Protein AF-0000000080298951 (afdb_homodimer)

Solvent-accessible surface area (backbone atoms only — not comparable to full-atom values): 9822 Å² total; per-residue (Å²): 81,78,48,77,41,80,39,47,49,59,38,28,48,68,26,46,74,45,78,42,83,46,84,91,43,77,42,81,39,77,38,54,55,48,47,46,62,62,42,71,44,78,38,79,54,46,24,54,74,40,85,94,36,89,91,40,32,35,41,20,37,37,28,35,39,51,42,63,74,66,89,71,48,73,69,53,49,50,51,51,51,52,52,57,69,73,102,82,76,48,79,43,80,37,47,49,59,38,27,50,68,27,45,74,46,80,41,83,43,85,88,44,77,42,81,40,78,38,55,55,46,46,46,63,60,43,71,46,77,39,79,53,46,24,53,72,41,84,95,38,90,92,40,32,36,41,21,38,38,29,35,40,52,42,61,74,66,90,70,49,72,68,51,51,50,51,51,50,52,53,56,70,71,104

Nearest PDB structures (foldseek):
  6jzb-assembly1_A  TM=9.038E-01  e=5.923E-08  Streptococcus pneumoniae
  7jtk-assembly1_Z  TM=7.794E-01  e=1.375E-07  Chlamydomonas reinhardtii
  7ndx-assembly1_A-2  TM=8.201E-01  e=1.961E-06  Homo sapiens
  2qld-assembly1_A-2  TM=8.269E-01  e=7.167E-06  Homo sapiens
  3agy-assembly1_A  TM=8.271E-01  e=1.284E-05  Homo sapiens

pLDDT: mean 95.23, std 5.05, range [76.44, 98.81]

InterPro domains:
  IPR002939 Chaperone DnaJ, C-terminal [PF01556] (2-69)
  IPR008971 HSP40/DnaJ peptide-binding [SSF49493] (2-80)
  IPR051339 DnaJ homolog subfamily B [PTHR24078] (3-83)

Structure (mmCIF, N/CA/C/O backbone):
data_AF-0000000080298951-model_v1
#
loop_
_entity.id
_entity.type
_entity.pdbx_description
1 polymer 'Putative chaperone protein, DnaJ-like'
#
loop_
_atom_site.group_PDB
_atom_site.id
_atom_site.type_symbol
_atom_site.label_atom_id
_atom_site.label_alt_id
_atom_site.label_comp_id
_atom_site.label_asym_id
_atom_site.label_entity_id
_atom_site.label_seq_id
_atom_site.pdbx_PDB_ins_code
_atom_site.Cartn_x
_atom_site.Cartn_y
_atom_site.Cartn_z
_atom_site.occupancy
_atom_site.B_iso_or_equiv
_atom_site.auth_seq_id
_atom_site.auth_comp_id
_atom_site.auth_asym_id
_atom_site.auth_atom_id
_atom_site.pdbx_PDB_model_num
ATOM 1 N N . MET A 1 1 ? -20.812 5.5 5.344 1 93.5 1 MET A N 1
ATOM 2 C CA . MET A 1 1 ? -19.938 4.781 6.258 1 93.5 1 MET A CA 1
ATOM 3 C C . MET A 1 1 ? -18.656 4.355 5.555 1 93.5 1 MET A C 1
ATOM 5 O O . MET A 1 1 ? -18.688 3.971 4.383 1 93.5 1 MET A O 1
ATOM 9 N N . TYR A 1 2 ? -17.531 4.395 6.32 1 96.69 2 TYR A N 1
ATOM 10 C CA . TYR A 1 2 ? -16.234 4.051 5.754 1 96.69 2 TYR A CA 1
ATOM 11 C C . TYR A 1 2 ? -15.578 2.912 6.531 1 96.69 2 TYR A C 1
ATOM 13 O O . TYR A 1 2 ? -15.664 2.859 7.762 1 96.69 2 TYR A O 1
ATOM 21 N N . VAL A 1 3 ? -14.992 2.014 5.82 1 95.81 3 VAL A N 1
ATOM 22 C CA . VAL A 1 3 ? -14.227 0.942 6.445 1 95.81 3 VAL A CA 1
ATOM 23 C C . VAL A 1 3 ? -12.969 0.655 5.621 1 95.81 3 VAL A C 1
ATOM 25 O O . VAL A 1 3 ? -13 0.706 4.391 1 95.81 3 VAL A O 1
ATOM 28 N N . ASP A 1 4 ? -11.898 0.315 6.348 1 96.94 4 ASP A N 1
ATOM 29 C CA . ASP A 1 4 ? -10.68 -0.158 5.695 1 96.94 4 ASP A CA 1
ATOM 30 C C . ASP A 1 4 ? -10.602 -1.683 5.723 1 96.94 4 ASP A C 1
ATOM 32 O O . ASP A 1 4 ? -10.781 -2.301 6.773 1 96.94 4 ASP A O 1
ATOM 36 N N . VAL A 1 5 ? -10.336 -2.215 4.613 1 97.31 5 VAL A N 1
ATOM 37 C CA . VAL A 1 5 ? -10.234 -3.666 4.504 1 97.31 5 VAL A CA 1
ATOM 38 C C . VAL A 1 5 ? -8.844 -4.047 4.004 1 97.31 5 VAL A C 1
ATOM 40 O O . VAL A 1 5 ? -8.391 -3.559 2.963 1 97.31 5 VAL A O 1
ATOM 43 N N . ASP A 1 6 ? -8.188 -4.973 4.73 1 97.81 6 ASP A N 1
ATOM 44 C CA . ASP A 1 6 ? -6.871 -5.465 4.336 1 97.81 6 ASP A CA 1
ATOM 45 C C . ASP A 1 6 ? -6.984 -6.508 3.227 1 97.81 6 ASP A C 1
ATOM 47 O O . ASP A 1 6 ? -7.789 -7.438 3.32 1 97.81 6 ASP A O 1
ATOM 51 N N . ILE A 1 7 ? -6.188 -6.281 2.242 1 98.19 7 ILE A N 1
ATOM 52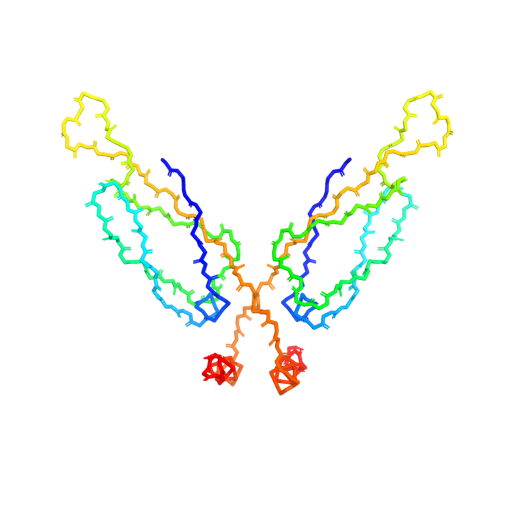 C CA . ILE A 1 7 ? -6.016 -7.332 1.249 1 98.19 7 ILE A CA 1
ATOM 53 C C . ILE A 1 7 ? -4.531 -7.637 1.073 1 98.19 7 ILE A C 1
ATOM 55 O O . ILE A 1 7 ? -3.682 -6.773 1.307 1 98.19 7 ILE A O 1
ATOM 59 N N . ASP A 1 8 ? -4.301 -8.867 0.699 1 98.12 8 ASP A N 1
ATOM 60 C CA . ASP A 1 8 ? -2.896 -9.227 0.52 1 98.12 8 ASP A CA 1
ATOM 61 C C . ASP A 1 8 ? -2.391 -8.797 -0.854 1 98.12 8 ASP A C 1
ATOM 63 O O . ASP A 1 8 ? -3.186 -8.492 -1.746 1 98.12 8 ASP A O 1
ATOM 67 N N . LEU A 1 9 ? -1.105 -8.805 -1.001 1 98.62 9 LEU A N 1
ATOM 68 C CA . LEU A 1 9 ? -0.434 -8.344 -2.211 1 98.62 9 LEU A CA 1
ATOM 69 C C . LEU A 1 9 ? -0.948 -9.094 -3.436 1 98.62 9 LEU A C 1
ATOM 71 O O . LEU A 1 9 ? -1.226 -8.484 -4.473 1 98.62 9 LEU A O 1
ATOM 75 N N . TYR A 1 10 ? -1.026 -10.359 -3.332 1 98.62 10 TYR A N 1
ATOM 76 C CA . TYR A 1 10 ? -1.308 -11.203 -4.492 1 98.62 10 TYR A CA 1
ATOM 77 C C . TYR A 1 10 ? -2.742 -11.008 -4.969 1 98.62 10 TYR A C 1
ATOM 79 O O . TYR A 1 10 ? -3.002 -10.961 -6.176 1 98.62 10 TYR A O 1
ATOM 87 N N . THR A 1 11 ? -3.629 -10.93 -3.977 1 98.5 11 THR A N 1
ATOM 88 C CA . THR A 1 11 ? -5.004 -10.602 -4.328 1 98.5 11 THR A CA 1
ATOM 89 C C . THR A 1 11 ? -5.074 -9.25 -5.039 1 98.5 11 THR A C 1
ATOM 91 O O . THR A 1 11 ? -5.781 -9.109 -6.039 1 98.5 11 THR A O 1
ATOM 94 N N . ALA A 1 12 ? -4.324 -8.266 -4.629 1 98.81 12 ALA A N 1
ATOM 95 C CA . ALA A 1 12 ? -4.312 -6.93 -5.227 1 98.81 12 ALA A CA 1
ATOM 96 C C . ALA A 1 12 ? -3.775 -6.973 -6.652 1 98.81 12 ALA A C 1
ATOM 98 O O . ALA A 1 12 ? -4.293 -6.285 -7.539 1 98.81 12 ALA A O 1
ATOM 99 N N . LEU A 1 13 ? -2.785 -7.832 -6.848 1 98.75 13 LEU A N 1
ATOM 100 C CA . LEU A 1 13 ? -2.104 -7.828 -8.141 1 98.75 13 LEU A CA 1
ATOM 101 C C . LEU A 1 13 ? -2.834 -8.719 -9.141 1 98.75 13 LEU A C 1
ATOM 103 O O . LEU A 1 13 ? -2.932 -8.375 -10.32 1 98.75 13 LEU A O 1
ATOM 107 N N . LEU A 1 14 ? -3.307 -9.844 -8.609 1 98.69 14 LEU A N 1
ATOM 108 C CA . LEU A 1 14 ? -3.77 -10.891 -9.516 1 98.69 14 LEU A CA 1
ATOM 109 C C . LEU A 1 14 ? -5.293 -10.953 -9.539 1 98.69 14 LEU A C 1
ATOM 111 O O . LEU A 1 14 ? -5.875 -11.578 -10.43 1 98.69 14 LEU A O 1
ATOM 115 N N . GLY A 1 15 ? -5.914 -10.305 -8.625 1 98.56 15 GLY A N 1
ATOM 116 C CA . GLY A 1 15 ? -7.355 -10.414 -8.484 1 98.56 15 GLY A CA 1
ATOM 117 C C . GLY A 1 15 ? -7.777 -11.469 -7.477 1 98.56 15 GLY A C 1
ATOM 118 O O . GLY A 1 15 ? -6.969 -12.312 -7.074 1 98.56 15 GLY A O 1
ATOM 119 N N . GLY A 1 16 ? -8.977 -11.312 -7.074 1 98 16 GLY A N 1
ATOM 120 C CA . GLY A 1 16 ? -9.531 -12.25 -6.105 1 98 16 GLY A CA 1
ATOM 121 C C . GLY A 1 16 ? -10.82 -11.758 -5.473 1 98 16 GLY A C 1
ATOM 122 O O . GLY A 1 16 ? -11.609 -11.055 -6.113 1 98 16 GLY A O 1
ATOM 123 N N . GLU A 1 17 ? -11.008 -12.305 -4.297 1 97.75 17 GLU A N 1
ATOM 124 C CA . GLU A 1 17 ? -12.211 -11.93 -3.559 1 97.75 17 GLU A CA 1
ATOM 125 C C . GLU A 1 17 ? -11.891 -11.609 -2.102 1 97.75 17 GLU A C 1
ATOM 127 O O . GLU A 1 17 ? -10.906 -12.109 -1.556 1 97.75 17 GLU A O 1
ATOM 132 N N . LYS A 1 18 ? -12.695 -10.734 -1.582 1 97.44 18 LYS A N 1
ATOM 133 C CA . LYS A 1 18 ? -12.57 -10.367 -0.177 1 97.44 18 LYS A CA 1
ATOM 134 C C . LYS A 1 18 ? -13.938 -10.297 0.498 1 97.44 18 LYS A C 1
ATOM 136 O O . LYS A 1 18 ? -14.867 -9.68 -0.027 1 97.44 18 LYS A O 1
ATOM 141 N N . LEU A 1 19 ? -14.031 -10.992 1.613 1 96.12 19 LEU A N 1
ATOM 142 C CA . LEU A 1 19 ? -15.25 -10.914 2.406 1 96.12 19 LEU A CA 1
ATOM 143 C C . LEU A 1 19 ? -15.234 -9.695 3.324 1 96.12 19 LEU A C 1
ATOM 145 O O . LEU A 1 19 ? -14.25 -9.477 4.043 1 96.12 19 LEU A O 1
ATOM 149 N N . VAL A 1 20 ? -16.25 -8.977 3.266 1 96.38 20 VAL A N 1
ATOM 150 C CA . VAL A 1 20 ? -16.344 -7.766 4.078 1 96.38 20 VAL A CA 1
ATOM 151 C C . VAL A 1 20 ? -17.578 -7.84 4.973 1 96.38 20 VAL A C 1
ATOM 153 O O . VAL A 1 20 ? -18.688 -8.094 4.492 1 96.38 20 VAL A O 1
ATOM 156 N N . ASP A 1 21 ? -17.375 -7.617 6.219 1 94.38 21 ASP A N 1
ATOM 157 C CA . ASP A 1 21 ? -18.5 -7.59 7.16 1 94.38 21 ASP A CA 1
ATOM 158 C C . ASP A 1 21 ? -19.219 -6.246 7.109 1 94.38 21 ASP A C 1
ATOM 160 O O . ASP A 1 21 ? -18.594 -5.191 7.227 1 94.38 21 ASP A O 1
ATOM 164 N N . THR A 1 22 ? -20.469 -6.371 6.918 1 93.25 22 THR A N 1
ATOM 165 C CA . THR A 1 22 ? -21.312 -5.18 6.988 1 93.25 22 THR A CA 1
ATOM 166 C C . THR A 1 22 ? -22.359 -5.328 8.078 1 93.25 22 THR A C 1
ATOM 168 O O . THR A 1 22 ? -22.422 -6.352 8.766 1 93.25 22 THR A O 1
ATOM 171 N N . LEU A 1 23 ? -23.156 -4.32 8.195 1 88.81 23 LEU A N 1
ATOM 172 C CA . LEU A 1 23 ? -24.219 -4.359 9.195 1 88.81 23 LEU A CA 1
ATOM 173 C C . LEU A 1 23 ? -25.281 -5.371 8.805 1 88.81 23 LEU A C 1
ATOM 175 O O . LEU A 1 23 ? -25.984 -5.898 9.664 1 88.81 23 LEU A O 1
ATOM 179 N N . GLU A 1 24 ? -25.484 -5.641 7.531 1 85.44 24 GLU A N 1
ATOM 180 C CA . GLU A 1 24 ? -26.531 -6.52 7.027 1 85.44 24 GLU A CA 1
ATOM 181 C C . GLU A 1 24 ? -26 -7.922 6.758 1 85.44 24 GLU A C 1
ATOM 183 O O . GLU A 1 24 ? -26.734 -8.805 6.324 1 85.44 24 GLU A O 1
ATOM 188 N N . GLY A 1 25 ? -24.672 -8.211 7.023 1 91.81 25 GLY A N 1
ATOM 189 C CA . GLY A 1 25 ? -24.047 -9.5 6.746 1 91.81 25 GLY A CA 1
ATOM 190 C C . GLY A 1 25 ? -22.75 -9.383 5.969 1 91.81 25 GLY A C 1
ATOM 191 O O . GLY A 1 25 ? -22.188 -8.289 5.848 1 91.81 25 GLY A O 1
ATOM 192 N N . GLN A 1 26 ? -22.391 -10.523 5.441 1 94.88 26 GLN A N 1
ATOM 193 C CA . GLN A 1 26 ? -21.125 -10.555 4.723 1 94.88 26 GLN A CA 1
ATOM 194 C C . GLN A 1 26 ? -21.344 -10.359 3.223 1 94.88 26 GLN A C 1
ATOM 196 O O . GLN A 1 26 ? -22.281 -10.914 2.646 1 94.88 26 GLN A O 1
ATOM 201 N N . VAL A 1 27 ? -20.531 -9.523 2.709 1 95.25 27 VAL A N 1
ATOM 202 C CA . VAL A 1 27 ? -20.531 -9.297 1.269 1 95.25 27 VAL A CA 1
ATOM 203 C C . VAL A 1 27 ? -19.219 -9.742 0.663 1 95.25 27 VAL A C 1
ATOM 205 O O . VAL A 1 27 ? -18.141 -9.414 1.179 1 95.25 27 VAL A O 1
ATOM 208 N N . LYS A 1 28 ? -19.359 -10.5 -0.391 1 97 28 LYS A N 1
ATOM 209 C CA . LYS A 1 28 ? -18.172 -10.93 -1.127 1 97 28 LYS A CA 1
ATOM 210 C C . LYS A 1 28 ? -17.828 -9.93 -2.225 1 97 28 LYS A C 1
ATOM 212 O O . LYS A 1 28 ? -18.562 -9.773 -3.195 1 97 28 LYS A O 1
ATOM 217 N N . LEU A 1 29 ? -16.688 -9.297 -2.086 1 97.31 29 LEU A N 1
ATOM 218 C CA . LEU A 1 29 ? -16.25 -8.297 -3.055 1 97.31 29 LEU A CA 1
ATOM 219 C C . LEU A 1 29 ? -15.211 -8.883 -4.004 1 97.31 29 LEU A C 1
ATOM 221 O O . LEU A 1 29 ? -14.312 -9.609 -3.576 1 97.31 29 LEU A O 1
ATOM 225 N N . LYS A 1 30 ? -15.414 -8.594 -5.242 1 97.69 30 LYS A N 1
ATOM 226 C CA . LYS A 1 30 ? -14.375 -8.938 -6.211 1 97.69 30 LYS A CA 1
ATOM 227 C C . LYS A 1 30 ? -13.289 -7.871 -6.258 1 97.69 30 LYS A C 1
ATOM 229 O O . LYS A 1 30 ? -13.586 -6.676 -6.328 1 97.69 30 LYS A O 1
ATOM 234 N N . VAL A 1 31 ? -12.102 -8.328 -6.176 1 98.56 31 VAL A N 1
ATOM 235 C CA . VAL A 1 31 ? -10.953 -7.438 -6.301 1 98.56 31 VAL A CA 1
ATOM 236 C C . VAL A 1 31 ? -10.344 -7.578 -7.691 1 98.56 31 VAL A C 1
ATOM 238 O O . VAL A 1 31 ? -9.945 -8.672 -8.094 1 98.56 31 VAL A O 1
ATOM 241 N N . LYS A 1 32 ? -10.312 -6.484 -8.398 1 98.25 32 LYS A N 1
ATOM 242 C CA . LYS A 1 32 ? -9.734 -6.512 -9.742 1 98.25 32 LYS A CA 1
ATOM 243 C C . LYS A 1 32 ? -8.219 -6.668 -9.688 1 98.25 32 LYS A C 1
ATOM 245 O O . LYS A 1 32 ? -7.574 -6.199 -8.75 1 98.25 32 LYS A O 1
ATOM 250 N N . PRO A 1 33 ? -7.715 -7.301 -10.703 1 98.56 33 PRO A N 1
ATOM 251 C CA . PRO A 1 33 ? -6.254 -7.32 -10.773 1 98.56 33 PRO A CA 1
ATOM 252 C C . PRO A 1 33 ? -5.645 -5.922 -10.805 1 98.56 33 PRO A C 1
ATOM 254 O O . PRO A 1 33 ? -6.27 -4.98 -11.297 1 98.56 33 PRO A O 1
ATOM 257 N N . GLU A 1 34 ? -4.449 -5.824 -10.227 1 98.75 34 GLU A N 1
ATOM 258 C CA . GLU A 1 34 ? -3.648 -4.602 -10.227 1 98.75 34 GLU A CA 1
ATOM 259 C C . GLU A 1 34 ? -4.344 -3.488 -9.445 1 98.75 34 GLU A C 1
ATOM 261 O O . GLU A 1 34 ? -4.23 -2.312 -9.805 1 98.75 34 GLU A O 1
ATOM 266 N N . THR A 1 35 ? -5.137 -3.885 -8.453 1 98.75 35 THR A N 1
ATOM 267 C CA . THR A 1 35 ? -5.742 -2.943 -7.52 1 98.75 35 THR A CA 1
ATOM 268 C C . THR A 1 35 ? -4.672 -2.242 -6.688 1 98.75 35 THR A C 1
ATOM 270 O O . THR A 1 35 ? -3.748 -2.885 -6.184 1 98.75 35 THR A O 1
ATOM 273 N N . GLN A 1 36 ? -4.75 -0.958 -6.562 1 98.62 36 GLN A N 1
ATOM 274 C CA . GLN A 1 36 ? -3.762 -0.169 -5.836 1 98.62 36 GLN A CA 1
ATOM 275 C C . GLN A 1 36 ? -4.18 0.027 -4.379 1 98.62 36 GLN A C 1
ATOM 277 O O . GLN A 1 36 ? -5.363 -0.087 -4.047 1 98.62 36 GLN A O 1
ATOM 282 N N . ASN A 1 37 ? -3.143 0.25 -3.629 1 97.62 37 ASN A N 1
ATOM 283 C CA . ASN A 1 37 ? -3.42 0.658 -2.258 1 97.62 37 ASN A CA 1
ATOM 284 C C . ASN A 1 37 ? -4.352 1.866 -2.209 1 97.62 37 ASN A C 1
ATOM 286 O O . ASN A 1 37 ? -4.184 2.814 -2.977 1 97.62 37 ASN A O 1
ATOM 290 N N . GLY A 1 38 ? -5.367 1.809 -1.34 1 96.56 38 GLY A N 1
ATOM 291 C CA . GLY A 1 38 ? -6.258 2.943 -1.158 1 96.56 38 GLY A CA 1
ATOM 292 C C . GLY A 1 38 ? -7.445 2.928 -2.102 1 96.56 38 GLY A C 1
ATOM 293 O O . GLY A 1 38 ? -8.328 3.779 -2.008 1 96.56 38 GLY A O 1
ATOM 294 N N . THR A 1 39 ? -7.547 2.016 -2.971 1 98.19 39 THR A N 1
ATOM 295 C CA . THR A 1 39 ? -8.688 1.909 -3.873 1 98.19 39 THR A CA 1
ATOM 296 C C . THR A 1 39 ? -9.992 1.807 -3.086 1 98.19 39 THR A C 1
ATOM 298 O O . THR A 1 39 ? -10.062 1.095 -2.084 1 98.19 39 THR A O 1
ATOM 301 N N . LYS A 1 40 ? -10.977 2.51 -3.596 1 98.19 40 LYS A N 1
ATOM 302 C CA . LYS A 1 40 ? -12.258 2.533 -2.896 1 98.19 40 LYS A CA 1
ATOM 303 C C . LYS A 1 40 ? -13.344 1.858 -3.727 1 98.19 40 LYS A C 1
ATOM 305 O O . LYS A 1 40 ? -13.375 1.995 -4.949 1 98.19 40 LYS A O 1
ATOM 310 N N . VAL A 1 41 ? -14.211 1.17 -3.016 1 97.81 41 VAL A N 1
ATOM 311 C CA . VAL A 1 41 ? -15.406 0.546 -3.582 1 97.81 41 VAL A CA 1
ATOM 312 C C . VAL A 1 41 ? -16.625 0.935 -2.762 1 97.81 41 VAL A C 1
ATOM 314 O O . VAL A 1 41 ? -16.609 0.872 -1.531 1 97.81 41 VAL A O 1
ATOM 317 N N . ARG A 1 42 ? -17.562 1.328 -3.531 1 97.38 42 ARG A N 1
ATOM 318 C CA . ARG A 1 42 ? -18.797 1.729 -2.861 1 97.38 42 ARG A CA 1
ATOM 319 C C . ARG A 1 42 ? -19.828 0.597 -2.869 1 97.38 42 ARG A C 1
ATOM 321 O O . ARG A 1 42 ? -20.141 0.046 -3.926 1 97.38 42 ARG A O 1
ATOM 328 N N . LEU A 1 43 ? -20.281 0.229 -1.715 1 96.25 43 LEU A N 1
ATOM 329 C CA . LEU A 1 43 ? -21.359 -0.746 -1.552 1 96.25 43 LEU A CA 1
ATOM 330 C C . LEU A 1 43 ? -22.672 -0.054 -1.221 1 96.25 43 LEU A C 1
ATOM 332 O O . LEU A 1 43 ? -22.891 0.351 -0.077 1 96.25 43 LEU A O 1
ATOM 336 N N . LYS A 1 44 ? -23.453 0.014 -2.211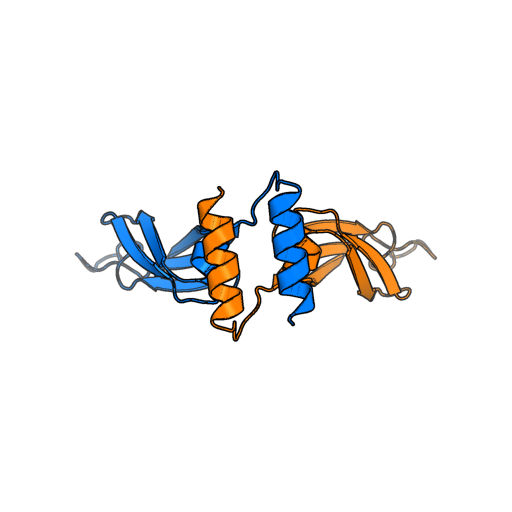 1 93.56 44 LYS A N 1
ATOM 337 C CA . LYS A 1 44 ? -24.719 0.74 -2.078 1 93.56 44 LYS A CA 1
ATOM 338 C C . LYS A 1 44 ? -25.641 0.059 -1.07 1 93.56 44 LYS A C 1
ATOM 340 O O . LYS A 1 44 ? -25.828 -1.159 -1.113 1 93.56 44 LYS A O 1
ATOM 345 N N . GLY A 1 45 ? -26.203 0.775 -0.124 1 92.44 45 GLY A N 1
ATOM 346 C CA . GLY A 1 45 ? -27.219 0.307 0.817 1 92.44 45 GLY A CA 1
ATOM 347 C C . GLY A 1 45 ? -26.641 -0.544 1.932 1 92.44 45 GLY A C 1
ATOM 348 O O . GLY A 1 45 ? -27.375 -1.214 2.656 1 92.44 45 GLY A O 1
ATOM 349 N N . LYS A 1 46 ? -25.328 -0.515 2.018 1 94.19 46 LYS A N 1
ATOM 350 C CA . LYS A 1 46 ? -24.719 -1.383 3.01 1 94.19 46 LYS A CA 1
ATOM 351 C C . LYS A 1 46 ? -24.141 -0.571 4.168 1 94.19 46 LYS A C 1
ATOM 353 O O . LYS A 1 46 ? -23.344 -1.079 4.953 1 94.19 46 LYS A O 1
ATOM 358 N N . GLY A 1 47 ? -24.484 0.641 4.191 1 92.69 47 GLY A N 1
ATOM 359 C CA . GLY A 1 47 ? -24.062 1.523 5.27 1 92.69 47 GLY A CA 1
ATOM 360 C C . GLY A 1 47 ? -25.094 1.622 6.387 1 92.69 47 GLY A C 1
ATOM 361 O O . GLY A 1 47 ? -25.766 0.641 6.703 1 92.69 47 GLY A O 1
ATOM 362 N N . PHE A 1 48 ? -25.172 2.67 7.102 1 90.75 48 PHE A N 1
ATOM 363 C CA . PHE A 1 48 ? -26.078 2.875 8.234 1 90.75 48 PHE A CA 1
ATOM 364 C C . PHE A 1 48 ? -27.5 3.098 7.762 1 90.75 48 PHE A C 1
ATOM 366 O O . PHE A 1 48 ? -27.734 3.719 6.719 1 90.75 48 PHE A O 1
ATOM 373 N N . PRO A 1 49 ? -28.406 2.572 8.625 1 88 49 PRO A N 1
ATOM 374 C CA . PRO A 1 49 ? -29.812 2.855 8.328 1 88 49 PRO A CA 1
ATOM 375 C C . PRO A 1 49 ? -30.125 4.352 8.289 1 88 49 PRO A C 1
ATOM 377 O O . PRO A 1 49 ? -29.531 5.125 9.055 1 88 49 PRO A O 1
ATOM 380 N N . VAL A 1 50 ? -30.984 4.695 7.273 1 83.44 50 VAL A N 1
ATOM 381 C CA . VAL A 1 50 ? -31.406 6.086 7.152 1 83.44 50 VAL A CA 1
ATOM 382 C C . VAL A 1 50 ? -32.594 6.355 8.086 1 83.44 50 VAL A C 1
ATOM 384 O O . VAL A 1 50 ? -33.531 5.566 8.148 1 83.44 50 VAL A O 1
ATOM 387 N N . TYR A 1 51 ? -32.375 7.438 8.742 1 83.5 51 TYR A N 1
ATOM 388 C CA . TYR A 1 51 ? -33.438 7.844 9.633 1 83.5 51 TYR A CA 1
ATOM 389 C C . TYR A 1 51 ? -34.75 8.07 8.867 1 83.5 51 TYR A C 1
ATOM 391 O O . TYR A 1 51 ? -34.75 8.688 7.797 1 83.5 51 TYR A O 1
ATOM 399 N N . LYS A 1 52 ? -35.906 7.641 9.336 1 81.69 52 LYS A N 1
ATOM 400 C CA . LYS A 1 52 ? -37.281 7.828 8.898 1 81.69 52 LYS A CA 1
ATOM 401 C C . LYS A 1 52 ? -37.562 7.051 7.613 1 81.69 52 LYS A C 1
ATOM 403 O O . LYS A 1 52 ? -38.625 7.191 7.012 1 81.69 52 LYS A O 1
ATOM 408 N N . LYS A 1 53 ? -36.625 6.582 7.051 1 80.56 53 LYS A N 1
ATOM 409 C CA . LYS A 1 53 ? -36.844 5.723 5.895 1 80.56 53 LYS A CA 1
ATOM 410 C C . LYS A 1 53 ? -36.562 4.262 6.23 1 80.56 53 LYS A C 1
ATOM 412 O O . LYS A 1 53 ? -35.438 3.828 6.219 1 80.56 53 LYS A O 1
ATOM 417 N N . GLU A 1 54 ? -37.688 3.58 6.586 1 76.44 54 GLU A N 1
ATOM 418 C CA . GLU A 1 54 ? -37.562 2.188 7.004 1 76.44 54 GLU A CA 1
ATOM 419 C C . GLU A 1 54 ? -37 1.321 5.883 1 76.44 54 GLU A C 1
ATOM 421 O O . GLU A 1 54 ? -37.406 1.449 4.727 1 76.44 54 GLU A O 1
ATOM 426 N N . GLY A 1 55 ? -35.906 0.696 6.105 1 76.56 55 GLY A N 1
ATOM 427 C CA . GLY A 1 55 ? -35.375 -0.28 5.168 1 76.56 55 GLY A CA 1
ATOM 428 C C . GLY A 1 55 ? -34.281 0.278 4.289 1 76.56 55 GLY A C 1
ATOM 429 O O . GLY A 1 55 ? -33.781 -0.413 3.396 1 76.56 55 GLY A O 1
ATOM 430 N N . GLN A 1 56 ? -34.156 1.563 4.41 1 85.56 56 GLN A N 1
ATOM 431 C CA . GLN A 1 56 ? -33.125 2.143 3.566 1 85.56 56 GLN A CA 1
ATOM 432 C C . GLN A 1 56 ? -31.828 2.365 4.355 1 85.56 56 GLN A C 1
ATOM 434 O O . GLN A 1 56 ? -31.875 2.803 5.508 1 85.56 56 GLN A O 1
ATOM 439 N N . SER A 1 57 ? -30.812 1.874 3.867 1 90 57 SER A N 1
ATOM 440 C CA . SER A 1 57 ? -29.484 2.076 4.461 1 90 57 SER A CA 1
ATOM 441 C C . SER A 1 57 ? -28.594 2.922 3.557 1 90 57 SER A C 1
ATOM 443 O O . SER A 1 57 ? -28.781 2.939 2.336 1 90 57 SER A O 1
ATOM 445 N N . GLY A 1 58 ? -27.672 3.748 4.211 1 93.19 58 GLY A N 1
ATOM 446 C CA . GLY A 1 58 ? -26.688 4.477 3.428 1 93.19 58 GLY A CA 1
ATOM 447 C C . GLY A 1 58 ? -25.656 3.576 2.783 1 93.19 58 GLY A C 1
ATOM 448 O O . GLY A 1 58 ? -25.703 2.354 2.939 1 93.19 58 GLY A O 1
ATOM 449 N N . ASP A 1 59 ? -24.734 4.191 2.055 1 95.88 59 ASP A N 1
ATOM 450 C CA . ASP A 1 59 ? -23.719 3.428 1.344 1 95.88 59 ASP A CA 1
ATOM 451 C C . ASP A 1 59 ? -22.5 3.164 2.236 1 95.88 59 ASP A C 1
ATOM 453 O O . ASP A 1 59 ? -22.266 3.887 3.209 1 95.88 59 ASP A O 1
ATOM 457 N N . LEU A 1 60 ? -21.844 2.111 1.98 1 96.81 60 LEU A N 1
ATOM 458 C CA . LEU A 1 60 ? -20.578 1.778 2.604 1 96.81 60 LEU A CA 1
ATOM 459 C C . LEU A 1 60 ? -19.422 1.957 1.616 1 96.81 60 LEU A C 1
ATOM 461 O O . LEU A 1 60 ? -19.469 1.437 0.499 1 96.81 60 LEU A O 1
ATOM 465 N N . ILE A 1 61 ? -18.5 2.756 1.98 1 97.75 61 ILE A N 1
ATOM 466 C CA . ILE A 1 61 ? -17.281 2.916 1.18 1 97.75 61 ILE A CA 1
ATOM 467 C C . ILE A 1 61 ? -16.172 2.059 1.761 1 97.75 61 ILE A C 1
ATOM 469 O O . ILE A 1 61 ? -15.758 2.256 2.906 1 97.75 61 ILE A O 1
ATOM 473 N N . VAL A 1 62 ? -15.711 1.176 0.995 1 97.94 62 VAL A N 1
ATOM 474 C CA . VAL A 1 62 ? -14.617 0.29 1.382 1 97.94 62 VAL A CA 1
ATOM 475 C C . VAL A 1 62 ? -13.312 0.788 0.775 1 97.94 62 VAL A C 1
ATOM 477 O O . VAL A 1 62 ? -13.234 1.036 -0.43 1 97.94 62 VAL A O 1
ATOM 480 N N . THR A 1 63 ? -12.32 0.973 1.571 1 98.25 63 THR A N 1
ATOM 481 C CA . THR A 1 63 ? -10.977 1.302 1.117 1 98.25 63 THR A CA 1
ATOM 482 C C . THR A 1 63 ? -10.039 0.11 1.295 1 98.25 63 THR A C 1
ATOM 484 O O . THR A 1 63 ? -9.906 -0.419 2.4 1 98.25 63 THR A O 1
ATOM 487 N N . TYR A 1 64 ? -9.406 -0.286 0.215 1 98.25 64 TYR A N 1
ATOM 488 C CA . TYR A 1 64 ? -8.477 -1.406 0.294 1 98.25 64 TYR A CA 1
ATOM 489 C C . TYR A 1 64 ? -7.125 -0.956 0.835 1 98.25 64 TYR A C 1
ATOM 491 O O . TYR A 1 64 ? -6.582 0.059 0.395 1 98.25 64 TYR A O 1
ATOM 499 N N . SER A 1 65 ? -6.629 -1.69 1.817 1 98.06 65 SER A N 1
ATOM 500 C CA . SER A 1 65 ? -5.27 -1.554 2.324 1 98.06 65 SER A CA 1
ATOM 501 C C . SER A 1 65 ? -4.434 -2.791 2.01 1 98.06 65 SER A C 1
ATOM 503 O O . SER A 1 65 ? -4.645 -3.854 2.598 1 98.06 65 SER A O 1
ATOM 505 N N . VAL A 1 66 ? -3.48 -2.592 1.143 1 98.56 66 VAL A N 1
ATOM 506 C CA . VAL A 1 66 ? -2.691 -3.736 0.698 1 98.56 66 VAL A CA 1
ATOM 507 C C . VAL A 1 66 ? -1.615 -4.055 1.733 1 98.56 66 VAL A C 1
ATOM 509 O O . VAL A 1 66 ? -0.843 -3.18 2.127 1 98.56 66 VAL A O 1
ATOM 512 N N . LYS A 1 67 ? -1.583 -5.234 2.131 1 98.38 67 LYS A N 1
ATOM 513 C CA . LYS A 1 67 ? -0.55 -5.723 3.039 1 98.38 67 LYS A CA 1
ATOM 514 C C . LYS A 1 67 ? 0.56 -6.438 2.273 1 98.38 67 LYS A C 1
ATOM 516 O O . LYS A 1 67 ? 0.304 -7.422 1.571 1 98.38 67 LYS A O 1
ATOM 521 N N . LEU A 1 68 ? 1.733 -5.969 2.482 1 98.62 68 LEU A N 1
ATOM 522 C CA . LEU A 1 68 ? 2.871 -6.586 1.812 1 98.62 68 LEU A CA 1
ATOM 523 C C . LEU A 1 68 ? 3.385 -7.781 2.604 1 98.62 68 LEU A C 1
ATOM 525 O O . LEU A 1 68 ? 3.391 -7.762 3.836 1 98.62 68 LEU A O 1
ATOM 529 N N . PRO A 1 69 ? 3.834 -8.742 1.922 1 97.94 69 PRO A N 1
ATOM 530 C CA . PRO A 1 69 ? 4.34 -9.922 2.631 1 97.94 69 PRO A CA 1
ATOM 531 C C . PRO A 1 69 ? 5.598 -9.633 3.441 1 97.94 69 PRO A C 1
ATOM 533 O O . PRO A 1 69 ? 6.398 -8.773 3.057 1 97.94 69 PRO A O 1
ATOM 536 N N . VAL A 1 70 ? 5.707 -10.398 4.496 1 97.44 70 VAL A N 1
ATOM 537 C CA . VAL A 1 70 ? 6.879 -10.281 5.359 1 97.44 70 VAL A CA 1
ATOM 538 C C . VAL A 1 70 ? 7.543 -11.648 5.508 1 97.44 70 VAL A C 1
ATOM 540 O O . VAL A 1 70 ? 7.004 -12.664 5.055 1 97.44 70 VAL A O 1
ATOM 543 N N . ASN A 1 71 ? 8.812 -11.656 6.133 1 97.5 71 ASN A N 1
ATOM 544 C CA . ASN A 1 71 ? 9.578 -12.883 6.34 1 97.5 71 ASN A CA 1
ATOM 545 C C . ASN A 1 71 ? 9.766 -13.656 5.039 1 97.5 71 ASN A C 1
ATOM 547 O O . ASN A 1 71 ? 9.5 -14.859 4.98 1 97.5 71 ASN A O 1
ATOM 551 N N . LEU A 1 72 ? 10.133 -12.938 4.062 1 97.81 72 LEU A N 1
ATOM 552 C CA . LEU A 1 72 ? 10.383 -13.531 2.754 1 97.81 72 LEU A CA 1
ATOM 553 C C . LEU A 1 72 ? 11.617 -14.43 2.793 1 97.81 72 LEU A C 1
ATOM 555 O O . LEU A 1 72 ? 12.625 -14.078 3.398 1 97.81 72 LEU A O 1
ATOM 559 N N . THR A 1 73 ? 11.445 -15.578 2.205 1 97.69 73 THR A N 1
ATOM 560 C CA . THR A 1 73 ? 12.617 -16.438 2.049 1 97.69 73 THR A CA 1
ATOM 561 C C . THR A 1 73 ? 13.547 -15.898 0.971 1 97.69 73 THR A C 1
ATOM 563 O O . THR A 1 73 ? 13.148 -15.047 0.169 1 97.69 73 THR A O 1
ATOM 566 N N . GLU A 1 74 ? 14.805 -16.391 1.012 1 97.69 74 GLU A N 1
ATOM 567 C CA . GLU A 1 74 ? 15.75 -15.977 -0.018 1 97.69 74 GLU A CA 1
ATOM 568 C C . GLU A 1 74 ? 15.227 -16.297 -1.415 1 97.69 74 GLU A C 1
ATOM 570 O O . GLU A 1 74 ? 15.43 -15.523 -2.354 1 97.69 74 GLU A O 1
ATOM 575 N N . GLN A 1 75 ? 14.578 -17.406 -1.483 1 97.56 75 GLN A N 1
ATOM 576 C CA . GLN A 1 75 ? 14.008 -17.812 -2.766 1 97.56 75 GLN A CA 1
ATOM 577 C C . GLN A 1 75 ? 12.945 -16.812 -3.229 1 97.56 75 GLN A C 1
ATOM 579 O O . GLN A 1 75 ? 12.914 -16.438 -4.398 1 97.56 75 GLN A O 1
ATOM 584 N N . GLN A 1 76 ? 12.078 -16.391 -2.404 1 98.12 76 GLN A N 1
ATOM 585 C CA . GLN A 1 76 ? 11.039 -15.414 -2.732 1 98.12 76 GLN A CA 1
ATOM 586 C C . GLN A 1 76 ? 11.641 -14.07 -3.117 1 98.12 76 GLN A C 1
ATOM 588 O O . GLN A 1 76 ? 11.203 -13.445 -4.086 1 98.12 76 GLN A O 1
ATOM 593 N N . LYS A 1 77 ? 12.648 -13.672 -2.387 1 98.25 77 LYS A N 1
ATOM 594 C CA . LYS A 1 77 ? 13.312 -12.406 -2.688 1 98.25 77 LYS A CA 1
ATOM 595 C C . LYS A 1 77 ? 13.938 -12.43 -4.078 1 98.25 77 LYS A C 1
ATOM 597 O O . LYS A 1 77 ? 13.852 -11.453 -4.82 1 98.25 77 LYS A O 1
ATOM 602 N N . GLU A 1 78 ? 14.523 -13.555 -4.336 1 98 78 GLU A N 1
ATOM 603 C CA . GLU 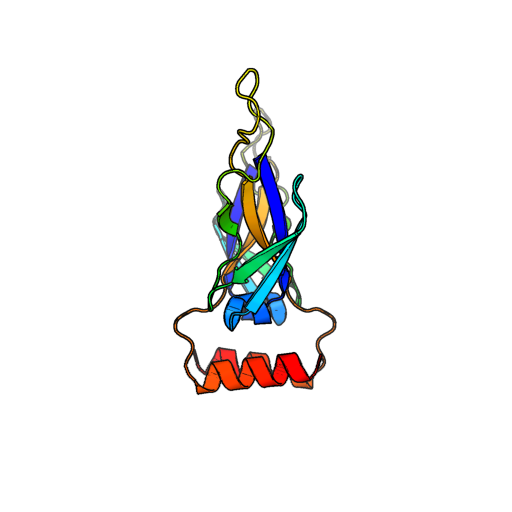A 1 78 ? 15.141 -13.711 -5.648 1 98 78 GLU A CA 1
ATOM 604 C C . GLU A 1 78 ? 14.102 -13.617 -6.762 1 98 78 GLU A C 1
ATOM 606 O O . GLU A 1 78 ? 14.367 -13.039 -7.82 1 98 78 GLU A O 1
ATOM 611 N N . MET A 1 79 ? 12.984 -14.211 -6.484 1 97.81 79 MET A N 1
ATOM 612 C CA . MET A 1 79 ? 11.922 -14.148 -7.48 1 97.81 79 MET A CA 1
ATOM 613 C C . MET A 1 79 ? 11.445 -12.711 -7.672 1 97.81 79 MET A C 1
ATOM 615 O O . MET A 1 79 ? 11.234 -12.266 -8.805 1 97.81 79 MET A O 1
ATOM 619 N N . PHE A 1 80 ? 11.297 -11.93 -6.605 1 98.31 80 PHE A N 1
ATOM 620 C CA . PHE A 1 80 ? 10.914 -10.523 -6.719 1 98.31 80 PHE A CA 1
ATOM 621 C C . PHE A 1 80 ? 11.961 -9.734 -7.488 1 98.31 80 PHE A C 1
ATOM 623 O O . PHE A 1 80 ? 11.625 -8.844 -8.273 1 98.31 80 PHE A O 1
ATOM 630 N N . ARG A 1 81 ? 13.242 -10.062 -7.258 1 98.31 81 ARG A N 1
ATOM 631 C CA . ARG A 1 81 ? 14.32 -9.398 -7.98 1 98.31 81 ARG A CA 1
ATOM 632 C C . ARG A 1 81 ? 14.219 -9.664 -9.477 1 98.31 81 ARG A C 1
ATOM 634 O O . ARG A 1 81 ? 14.445 -8.766 -10.289 1 98.31 81 ARG A O 1
ATOM 641 N N . LYS A 1 82 ? 13.898 -10.859 -9.75 1 98.06 82 LYS A N 1
ATOM 642 C CA . LYS A 1 82 ? 13.742 -11.234 -11.156 1 98.06 82 LYS A CA 1
ATOM 643 C C . LYS A 1 82 ? 12.602 -10.453 -11.805 1 9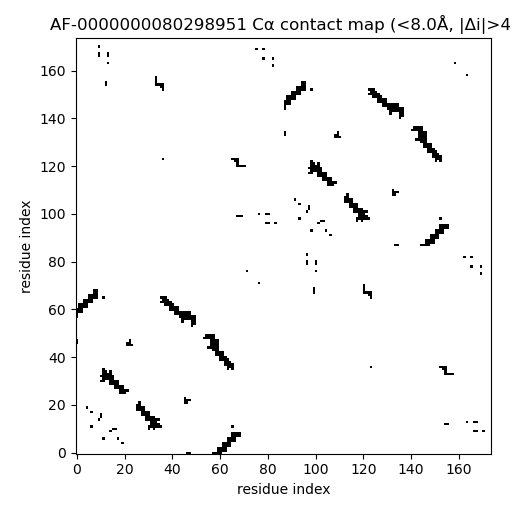8.06 82 LYS A C 1
ATOM 645 O O . LYS A 1 82 ? 12.75 -9.945 -12.922 1 98.06 82 LYS A O 1
ATOM 650 N N . ILE A 1 83 ? 11.477 -10.305 -11.148 1 98.12 83 ILE A N 1
ATOM 651 C CA . ILE A 1 83 ? 10.344 -9.562 -11.688 1 98.12 83 ILE A CA 1
ATOM 652 C C . ILE A 1 83 ? 10.727 -8.094 -11.859 1 98.12 83 ILE A C 1
ATOM 654 O O . ILE A 1 83 ? 10.398 -7.473 -12.867 1 98.12 83 ILE A O 1
ATOM 658 N N . GLN A 1 84 ? 11.391 -7.602 -10.867 1 96.69 84 GLN A N 1
ATOM 659 C CA . GLN A 1 84 ? 11.859 -6.223 -10.922 1 96.69 84 GLN A CA 1
ATOM 660 C C . GLN A 1 84 ? 12.695 -5.969 -12.172 1 96.69 84 GLN A C 1
ATOM 662 O O . GLN A 1 84 ? 12.562 -4.926 -12.812 1 96.69 84 GLN A O 1
ATOM 667 N N . SER A 1 85 ? 13.555 -6.988 -12.469 1 96.31 85 SER A N 1
ATOM 668 C CA . SER A 1 85 ? 14.484 -6.844 -13.586 1 96.31 85 SER A CA 1
ATOM 669 C C . SER A 1 85 ? 13.75 -6.93 -14.922 1 96.31 85 SER A C 1
ATOM 671 O O . SER A 1 85 ? 14.297 -6.551 -15.961 1 96.31 85 SER A O 1
ATOM 673 N N . MET A 1 86 ? 12.555 -7.402 -14.898 1 93.81 86 MET A N 1
ATOM 674 C CA . MET A 1 86 ? 11.75 -7.535 -16.109 1 93.81 86 MET A CA 1
ATOM 675 C C . MET A 1 86 ? 11.062 -6.219 -16.469 1 93.81 86 MET A C 1
ATOM 677 O O . MET A 1 86 ? 10.594 -6.039 -17.594 1 93.81 86 MET A O 1
ATOM 681 N N . ASN A 1 87 ? 10.969 -5.332 -15.492 1 85.06 87 ASN A N 1
ATOM 682 C CA . ASN A 1 87 ? 10.273 -4.062 -15.672 1 85.06 87 ASN A CA 1
ATOM 683 C C . ASN A 1 87 ? 11.188 -3.008 -16.297 1 85.06 87 ASN A C 1
ATOM 685 O O . ASN A 1 87 ? 12.383 -2.959 -15.992 1 85.06 87 ASN A O 1
ATOM 689 N N . MET B 1 1 ? 6.152 18.859 9.789 1 93.62 1 MET B N 1
ATOM 690 C CA . MET B 1 1 ? 5.727 18.797 8.391 1 93.62 1 MET B CA 1
ATOM 691 C C . MET B 1 1 ? 5.559 17.359 7.934 1 93.62 1 MET B C 1
ATOM 693 O O . MET B 1 1 ? 6.332 16.484 8.328 1 93.62 1 MET B O 1
ATOM 697 N N . TYR B 1 2 ? 4.547 17.125 7.062 1 96.69 2 TYR B N 1
ATOM 698 C CA . TYR B 1 2 ? 4.258 15.781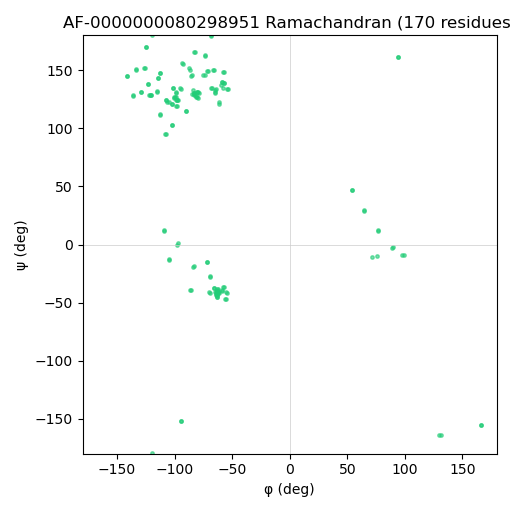 6.574 1 96.69 2 TYR B CA 1
ATOM 699 C C . TYR B 1 2 ? 4.312 15.727 5.055 1 96.69 2 TYR B C 1
ATOM 701 O O . TYR B 1 2 ? 3.873 16.656 4.375 1 96.69 2 TYR B O 1
ATOM 709 N N . VAL B 1 3 ? 4.883 14.695 4.547 1 95.94 3 VAL B N 1
ATOM 710 C CA . VAL B 1 3 ? 4.887 14.469 3.107 1 95.94 3 VAL B CA 1
ATOM 711 C C . VAL B 1 3 ? 4.691 12.977 2.82 1 95.94 3 VAL B C 1
ATOM 713 O O . VAL B 1 3 ? 5.199 12.125 3.551 1 95.94 3 VAL B O 1
ATOM 716 N N . ASP B 1 4 ? 3.971 12.719 1.72 1 96.94 4 ASP B N 1
ATOM 717 C CA . ASP B 1 4 ? 3.85 11.352 1.218 1 96.94 4 ASP B CA 1
ATOM 718 C C . ASP B 1 4 ? 4.828 11.094 0.076 1 96.94 4 ASP B C 1
ATOM 720 O O . ASP B 1 4 ? 4.91 11.883 -0.869 1 96.94 4 ASP B O 1
ATOM 724 N N . VAL B 1 5 ? 5.508 10.039 0.203 1 97.38 5 VAL B N 1
ATOM 725 C CA . VAL B 1 5 ? 6.48 9.68 -0.825 1 97.38 5 VAL B CA 1
ATOM 726 C C . VAL B 1 5 ? 6.133 8.312 -1.41 1 97.38 5 VAL B C 1
ATOM 728 O O . VAL B 1 5 ? 5.98 7.332 -0.674 1 97.38 5 VAL B O 1
ATOM 731 N N . ASP B 1 6 ? 6.055 8.25 -2.754 1 97.81 6 ASP B N 1
ATOM 732 C CA . ASP B 1 6 ? 5.781 6.996 -3.449 1 97.81 6 ASP B CA 1
ATOM 733 C C . ASP B 1 6 ? 7.039 6.129 -3.533 1 97.81 6 ASP B C 1
ATOM 735 O O . ASP B 1 6 ? 8.109 6.613 -3.908 1 97.81 6 ASP B O 1
ATOM 739 N N . ILE B 1 7 ? 6.836 4.914 -3.154 1 98.19 7 ILE B N 1
ATOM 740 C CA . ILE B 1 7 ? 7.879 3.934 -3.434 1 98.19 7 ILE B CA 1
ATOM 741 C C . ILE B 1 7 ? 7.285 2.748 -4.191 1 98.19 7 ILE B C 1
ATOM 743 O O . ILE B 1 7 ? 6.09 2.461 -4.066 1 98.19 7 ILE B O 1
ATOM 747 N N . ASP B 1 8 ? 8.156 2.141 -4.969 1 98.12 8 ASP B N 1
ATOM 748 C CA . ASP B 1 8 ? 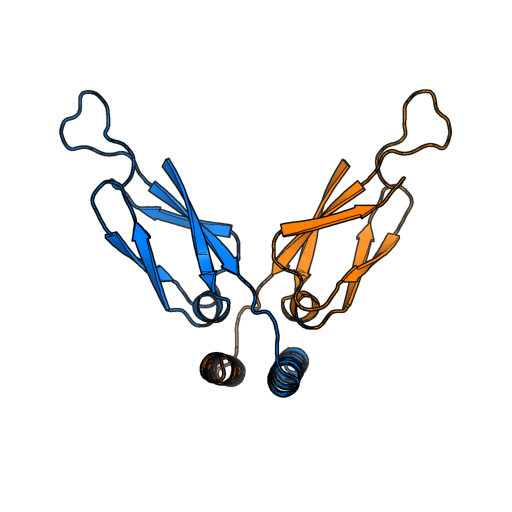7.652 1.003 -5.727 1 98.12 8 ASP B CA 1
ATOM 749 C C . ASP B 1 8 ? 7.645 -0.267 -4.879 1 98.12 8 ASP B C 1
ATOM 751 O O . ASP B 1 8 ? 8.289 -0.319 -3.828 1 98.12 8 ASP B O 1
ATOM 755 N N . LEU B 1 9 ? 6.949 -1.251 -5.355 1 98.62 9 LEU B N 1
ATOM 756 C CA . LEU B 1 9 ? 6.762 -2.514 -4.652 1 98.62 9 LEU B CA 1
ATOM 757 C C . LEU B 1 9 ? 8.102 -3.145 -4.293 1 98.62 9 LEU B C 1
ATOM 759 O O . LEU B 1 9 ? 8.297 -3.607 -3.168 1 98.62 9 LEU B O 1
ATOM 763 N N . TYR B 1 10 ? 8.977 -3.191 -5.227 1 98.62 10 TYR B N 1
ATOM 764 C CA . TYR B 1 10 ? 10.211 -3.945 -5.066 1 98.62 10 TYR B CA 1
ATOM 765 C C . TYR B 1 10 ? 11.133 -3.277 -4.051 1 98.62 10 TYR B C 1
ATOM 767 O O . TYR B 1 10 ? 11.766 -3.955 -3.24 1 98.62 10 TYR B O 1
ATOM 775 N N . THR B 1 11 ? 11.172 -1.944 -4.164 1 98.5 11 THR B N 1
ATOM 776 C CA . THR B 1 11 ? 11.914 -1.206 -3.145 1 98.5 11 THR B CA 1
ATOM 777 C C . THR B 1 11 ? 11.336 -1.478 -1.757 1 98.5 11 THR B C 1
ATOM 779 O O . THR B 1 11 ? 12.086 -1.686 -0.799 1 98.5 11 THR B O 1
ATOM 782 N N . ALA B 1 12 ? 10.039 -1.566 -1.604 1 98.81 12 ALA B N 1
ATOM 783 C CA . ALA B 1 12 ? 9.375 -1.812 -0.326 1 98.81 12 ALA B CA 1
ATOM 784 C C . ALA B 1 12 ? 9.703 -3.205 0.203 1 98.81 12 ALA B C 1
ATOM 786 O O . ALA B 1 12 ? 9.922 -3.385 1.404 1 98.81 12 ALA B O 1
ATOM 787 N N . LEU B 1 13 ? 9.781 -4.137 -0.717 1 98.75 13 LEU B N 1
ATOM 788 C CA . LEU B 1 13 ? 9.938 -5.527 -0.295 1 98.75 13 LEU B CA 1
ATOM 789 C C . LEU B 1 13 ? 11.406 -5.867 -0.067 1 98.75 13 LEU B C 1
ATOM 791 O O . LEU B 1 13 ? 11.742 -6.598 0.87 1 98.75 13 LEU B O 1
ATOM 795 N N . LEU B 1 14 ? 12.234 -5.328 -0.964 1 98.62 14 LEU B N 1
ATOM 796 C CA . LEU B 1 14 ? 13.609 -5.805 -1.021 1 98.62 14 LEU B CA 1
ATOM 797 C C . LEU B 1 14 ? 14.562 -4.793 -0.394 1 98.62 14 LEU B C 1
ATOM 799 O O . LEU B 1 14 ? 15.719 -5.117 -0.103 1 98.62 14 LEU B O 1
ATOM 803 N N . GLY B 1 15 ? 14.094 -3.623 -0.166 1 98.56 15 GLY B N 1
ATOM 804 C CA . GLY B 1 15 ? 14.953 -2.547 0.294 1 98.56 15 GLY B CA 1
ATOM 805 C C . GLY B 1 15 ? 15.492 -1.69 -0.836 1 98.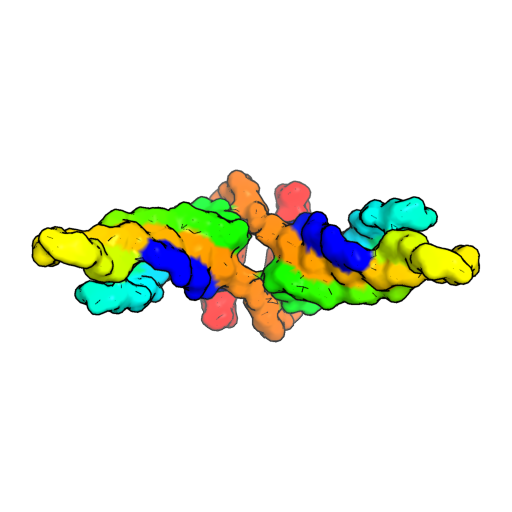56 15 GLY B C 1
ATOM 806 O O . GLY B 1 15 ? 15.422 -2.076 -2.004 1 98.56 15 GLY B O 1
ATOM 807 N N . GLY B 1 16 ? 15.93 -0.545 -0.432 1 97.94 16 GLY B N 1
ATOM 808 C CA . GLY B 1 16 ? 16.484 0.394 -1.397 1 97.94 16 GLY B CA 1
ATOM 809 C C . GLY B 1 16 ? 16.641 1.797 -0.843 1 97.94 16 GLY B C 1
ATOM 810 O O . GLY B 1 16 ? 16.891 1.975 0.35 1 97.94 16 GLY B O 1
ATOM 811 N N . GLU B 1 17 ? 16.625 2.688 -1.798 1 97.75 17 GLU B N 1
ATOM 812 C CA . GLU B 1 17 ? 16.75 4.09 -1.417 1 97.75 17 GLU B CA 1
ATOM 813 C C . GLU B 1 17 ? 15.727 4.957 -2.133 1 97.75 17 GLU B C 1
ATOM 815 O O . GLU B 1 17 ? 15.25 4.605 -3.215 1 97.75 17 GLU B O 1
ATOM 820 N N . LYS B 1 18 ? 15.383 6.008 -1.458 1 97.38 18 LYS B N 1
ATOM 821 C CA . LYS B 1 18 ? 14.445 6.98 -2.021 1 97.38 18 LYS B CA 1
ATOM 822 C C . LYS B 1 18 ? 14.922 8.406 -1.766 1 97.38 18 LYS B C 1
ATOM 824 O O . LYS B 1 18 ? 15.266 8.758 -0.635 1 97.38 18 LYS B O 1
ATOM 829 N N . LEU B 1 19 ? 14.984 9.172 -2.836 1 96.12 19 LEU B N 1
ATOM 830 C CA . LEU B 1 19 ? 15.32 10.586 -2.701 1 96.12 19 LEU B CA 1
ATOM 831 C C . LEU B 1 19 ? 14.078 11.398 -2.344 1 96.12 19 LEU B C 1
ATOM 833 O O . LEU B 1 19 ? 13.039 11.281 -2.998 1 96.12 19 LEU B O 1
ATOM 837 N N . VAL B 1 20 ? 14.211 12.148 -1.352 1 96.38 20 VAL B N 1
ATOM 838 C CA . VAL B 1 20 ? 13.094 12.969 -0.89 1 96.38 20 VAL B CA 1
ATOM 839 C C . VAL B 1 20 ? 13.484 14.445 -0.91 1 96.38 20 VAL B C 1
ATOM 841 O O . VAL B 1 20 ? 14.523 14.82 -0.358 1 96.38 20 VAL B O 1
ATOM 844 N N . ASP B 1 21 ? 12.672 15.227 -1.517 1 94.44 21 ASP B N 1
ATOM 845 C CA . ASP B 1 21 ? 12.906 16.672 -1.544 1 94.44 21 ASP B CA 1
ATOM 846 C C . ASP B 1 21 ? 12.453 17.328 -0.24 1 94.44 21 ASP B C 1
ATOM 848 O O . ASP B 1 21 ? 11.32 17.125 0.198 1 94.44 21 ASP B O 1
ATOM 852 N N . THR B 1 22 ? 13.359 18.016 0.296 1 93.25 22 THR B N 1
ATOM 853 C CA . THR B 1 22 ? 13.016 18.812 1.47 1 93.25 22 THR B CA 1
ATOM 854 C C . THR B 1 22 ? 13.273 20.297 1.207 1 93.25 22 THR B C 1
ATOM 856 O O . THR B 1 22 ? 13.703 20.672 0.116 1 93.25 22 THR B O 1
ATOM 859 N N . LEU B 1 23 ? 12.992 21.062 2.197 1 88.88 23 LEU B N 1
ATOM 860 C CA . LEU B 1 23 ? 13.211 22.484 2.066 1 88.88 23 LEU B CA 1
ATOM 861 C C . LEU B 1 23 ? 14.703 22.812 2.01 1 88.88 23 LEU B C 1
ATOM 863 O O . LEU B 1 23 ? 15.094 23.828 1.442 1 88.88 23 LEU B O 1
ATOM 867 N N . GLU B 1 24 ? 15.555 22 2.592 1 85.56 24 GLU B N 1
ATOM 868 C CA . GLU B 1 24 ? 17 22.234 2.676 1 85.56 24 GLU B CA 1
ATOM 869 C C . GLU B 1 24 ? 17.75 21.469 1.589 1 85.56 24 GLU B C 1
ATOM 871 O O . GLU B 1 24 ? 18.969 21.578 1.487 1 85.56 24 GLU B O 1
ATOM 876 N N . GLY B 1 25 ? 17.062 20.688 0.703 1 91.94 25 GLY B N 1
ATOM 877 C CA . GLY B 1 25 ? 17.688 19.891 -0.331 1 91.94 25 GLY B CA 1
ATOM 878 C C . GLY B 1 25 ? 17.188 18.453 -0.367 1 91.94 25 GLY B C 1
ATOM 879 O O . GLY B 1 25 ? 16.156 18.141 0.25 1 91.94 25 GLY B O 1
ATOM 880 N N . GLN B 1 26 ? 17.953 17.672 -1.046 1 94.94 26 GLN B N 1
ATOM 881 C CA . GLN B 1 26 ? 17.547 16.281 -1.212 1 94.94 26 GLN B CA 1
ATOM 882 C C . GLN B 1 26 ? 18.172 15.391 -0.153 1 94.94 26 GLN B C 1
ATOM 884 O O . GLN B 1 26 ? 19.359 15.539 0.171 1 94.94 26 GLN B O 1
ATOM 889 N N . VAL B 1 27 ? 17.359 14.594 0.387 1 95.31 27 VAL B N 1
ATOM 890 C CA . VAL B 1 27 ? 17.828 13.602 1.353 1 95.31 27 VAL B CA 1
ATOM 891 C C . VAL B 1 27 ? 17.609 12.195 0.797 1 95.31 27 VAL B C 1
ATOM 893 O O . VAL B 1 27 ? 16.531 11.883 0.288 1 95.31 27 VAL B O 1
ATOM 896 N N . LYS B 1 28 ? 18.672 11.43 0.905 1 97.06 28 LYS B N 1
ATOM 897 C CA . LYS B 1 28 ? 18.578 10.031 0.5 1 97.06 28 LYS B CA 1
ATOM 898 C C . LYS B 1 28 ? 18.156 9.148 1.669 1 97.06 28 LYS B C 1
ATOM 900 O O . LYS B 1 28 ? 18.906 8.984 2.633 1 97.06 28 LYS B O 1
ATOM 905 N N . LEU B 1 29 ? 17 8.578 1.552 1 97.25 29 LEU B N 1
ATOM 906 C CA . LEU B 1 29 ? 16.469 7.73 2.613 1 97.25 29 LEU B CA 1
ATOM 907 C C . LEU B 1 29 ? 16.656 6.254 2.275 1 97.25 29 LEU B C 1
ATOM 909 O O . LEU B 1 29 ? 16.438 5.84 1.135 1 97.25 29 LEU B O 1
ATOM 913 N N . LYS B 1 30 ? 17.109 5.543 3.258 1 97.69 30 LYS B N 1
ATOM 914 C CA . LYS B 1 30 ? 17.141 4.09 3.105 1 97.69 30 LYS B CA 1
ATOM 915 C C . LYS B 1 30 ? 15.789 3.471 3.432 1 97.69 30 LYS B C 1
ATOM 917 O O . LYS B 1 30 ? 15.172 3.801 4.449 1 97.69 30 LYS B O 1
ATOM 922 N N . VAL B 1 31 ? 15.359 2.652 2.547 1 98.56 31 VAL B N 1
ATOM 923 C CA . VAL B 1 31 ? 14.125 1.906 2.766 1 98.56 31 VAL B CA 1
ATOM 924 C C . VAL B 1 31 ? 14.453 0.471 3.172 1 98.56 31 VAL B C 1
ATOM 926 O O . VAL B 1 31 ? 15.141 -0.245 2.441 1 98.56 31 VAL B O 1
ATOM 929 N N . LYS B 1 32 ? 13.984 0.103 4.32 1 98.31 32 LYS B N 1
ATOM 930 C CA . LYS B 1 32 ? 14.234 -1.255 4.797 1 98.31 32 LYS B CA 1
ATOM 931 C C . LYS B 1 32 ? 13.422 -2.275 4.008 1 98.31 32 LYS B C 1
ATOM 933 O O . LYS B 1 32 ? 12.32 -1.974 3.545 1 98.31 32 LYS B O 1
ATOM 938 N N . PRO B 1 33 ? 14 -3.441 3.898 1 98.56 33 PRO B N 1
ATOM 939 C CA . PRO B 1 33 ? 13.18 -4.496 3.297 1 98.56 33 PRO B CA 1
ATOM 940 C C . PRO B 1 33 ? 11.875 -4.734 4.055 1 98.56 33 PRO B C 1
ATOM 942 O O . PRO B 1 33 ? 11.82 -4.527 5.27 1 98.56 33 PRO B O 1
ATOM 945 N N . GLU B 1 34 ? 10.844 -5.129 3.307 1 98.75 34 GLU B N 1
ATOM 946 C CA . GLU B 1 34 ? 9.539 -5.5 3.834 1 98.75 34 GLU B CA 1
ATOM 947 C C . GLU B 1 34 ? 8.852 -4.312 4.5 1 98.75 34 GLU B C 1
ATOM 949 O O . GLU B 1 34 ? 8.141 -4.473 5.496 1 98.75 34 GLU B O 1
ATOM 954 N N . THR B 1 35 ? 9.172 -3.117 4.004 1 98.75 35 THR B N 1
ATOM 955 C CA . THR B 1 35 ? 8.484 -1.899 4.418 1 98.75 35 THR B CA 1
ATOM 956 C C . THR B 1 35 ? 7.016 -1.94 4.004 1 98.75 35 THR B C 1
ATOM 958 O O . THR B 1 35 ? 6.691 -2.32 2.879 1 98.75 35 THR B O 1
ATOM 961 N N . GLN B 1 36 ? 6.137 -1.605 4.875 1 98.62 36 GLN B N 1
ATOM 962 C CA . GLN B 1 36 ? 4.699 -1.648 4.621 1 98.62 36 GLN B CA 1
ATOM 963 C C . GLN B 1 36 ? 4.184 -0.293 4.145 1 98.62 36 GLN B C 1
ATOM 965 O O . GLN B 1 36 ? 4.824 0.736 4.375 1 98.62 36 GLN B O 1
ATOM 970 N N . ASN B 1 37 ? 3.076 -0.427 3.465 1 97.62 37 ASN B N 1
ATOM 971 C CA . ASN B 1 37 ? 2.371 0.804 3.125 1 97.62 37 ASN B CA 1
ATOM 972 C C . ASN B 1 37 ? 2.094 1.65 4.363 1 97.62 37 ASN B C 1
ATOM 974 O O . ASN B 1 37 ? 1.692 1.125 5.402 1 97.62 37 ASN B O 1
ATOM 978 N N . GLY B 1 38 ? 2.379 2.953 4.266 1 96.62 38 GLY B N 1
ATOM 979 C CA . GLY B 1 38 ? 2.061 3.859 5.355 1 96.62 38 GLY B CA 1
ATOM 980 C C . GLY B 1 38 ? 3.184 3.994 6.367 1 96.62 38 GLY B C 1
ATOM 981 O O . GLY B 1 38 ? 3.086 4.785 7.309 1 96.62 38 GLY B O 1
ATOM 982 N N . THR B 1 39 ? 4.242 3.316 6.234 1 98.19 39 THR B N 1
ATOM 983 C CA . THR B 1 39 ? 5.383 3.439 7.137 1 98.19 39 THR B CA 1
ATOM 984 C C . THR B 1 39 ? 5.879 4.879 7.188 1 98.19 39 THR B C 1
ATOM 986 O O . THR B 1 39 ? 5.969 5.547 6.152 1 98.19 39 THR B O 1
ATOM 989 N N . LYS B 1 40 ? 6.203 5.289 8.391 1 98.19 40 LYS B N 1
ATOM 990 C CA . LYS B 1 40 ? 6.645 6.668 8.57 1 98.19 40 LYS B CA 1
ATOM 991 C C . LYS B 1 40 ? 8.102 6.727 9.016 1 98.19 40 LYS B C 1
ATOM 993 O O . LYS B 1 40 ? 8.555 5.891 9.805 1 98.19 40 LYS B O 1
ATOM 998 N N . VAL B 1 41 ? 8.781 7.734 8.5 1 97.88 41 VAL B N 1
ATOM 999 C CA . VAL B 1 41 ? 10.156 8.055 8.875 1 97.88 41 VAL B CA 1
ATOM 1000 C C . VAL B 1 41 ? 10.266 9.539 9.227 1 97.88 41 VAL B C 1
ATOM 1002 O O . VAL B 1 41 ? 9.773 10.391 8.484 1 97.88 41 VAL B O 1
ATOM 1005 N N . ARG B 1 42 ? 10.875 9.672 10.32 1 97.38 42 ARG B N 1
ATOM 1006 C CA . ARG B 1 42 ? 11.047 11.055 10.766 1 97.38 42 ARG B CA 1
ATOM 1007 C C . ARG B 1 42 ? 12.422 11.586 10.391 1 97.38 42 ARG B C 1
ATOM 1009 O O . ARG B 1 42 ? 13.438 10.961 10.711 1 97.38 42 ARG B O 1
ATOM 1016 N N . LEU B 1 43 ? 12.461 12.664 9.688 1 96.25 43 LEU B N 1
ATOM 1017 C CA . LEU B 1 43 ? 13.688 13.375 9.359 1 96.25 43 LEU B CA 1
ATOM 1018 C C . LEU B 1 43 ? 13.852 14.609 10.234 1 96.25 43 LEU B C 1
ATOM 1020 O O . LEU B 1 43 ? 13.211 15.641 9.992 1 96.25 43 LEU B O 1
ATOM 1024 N N . LYS B 1 44 ? 14.688 14.461 11.164 1 93.62 44 LYS B N 1
ATOM 1025 C CA . LYS B 1 44 ? 14.875 15.523 12.141 1 93.62 44 LYS B CA 1
ATOM 1026 C C . LYS B 1 44 ? 15.453 16.781 11.492 1 93.62 44 LYS B C 1
ATOM 1028 O O . LYS B 1 44 ? 16.406 16.703 10.727 1 93.62 44 LYS B O 1
ATOM 1033 N N . GLY B 1 45 ? 14.891 17.953 11.727 1 92.56 45 GLY B N 1
ATOM 1034 C CA . GLY B 1 45 ? 15.398 19.234 11.297 1 92.56 45 GLY B CA 1
ATOM 1035 C C . GLY B 1 45 ? 15.156 19.516 9.82 1 92.56 45 GLY B C 1
ATOM 1036 O O . GLY B 1 45 ? 15.742 20.438 9.258 1 92.56 45 GLY B O 1
ATOM 1037 N N . LYS B 1 46 ? 14.336 18.688 9.242 1 94.25 46 LYS B N 1
ATOM 1038 C CA . LYS B 1 46 ? 14.133 18.844 7.809 1 94.25 46 LYS B CA 1
ATOM 1039 C C . LYS B 1 46 ? 12.742 19.375 7.504 1 94.25 46 LYS B C 1
ATOM 1041 O O . LYS B 1 46 ? 12.273 19.312 6.363 1 94.25 46 LYS B O 1
ATOM 1046 N N . GLY B 1 47 ? 12.094 19.812 8.492 1 92.75 47 GLY B N 1
ATOM 1047 C CA . GLY B 1 47 ? 10.781 20.422 8.352 1 92.75 47 GLY B CA 1
ATOM 1048 C C . GLY B 1 47 ? 10.836 21.922 8.242 1 92.75 47 GLY B C 1
ATOM 1049 O O . GLY B 1 47 ? 11.758 22.484 7.641 1 92.75 47 GLY B O 1
ATOM 1050 N N . PHE B 1 48 ? 9.875 22.656 8.633 1 90.75 48 PHE B N 1
ATOM 1051 C CA . PHE B 1 48 ? 9.773 24.109 8.539 1 90.75 48 PHE B CA 1
ATOM 1052 C C . PHE B 1 48 ? 10.664 24.781 9.578 1 90.75 48 PHE B C 1
ATOM 1054 O O . PHE B 1 48 ? 10.82 24.281 10.695 1 90.75 48 PHE B O 1
ATOM 1061 N N . PRO B 1 49 ? 11.18 25.938 9.117 1 88.31 49 PRO B N 1
ATOM 1062 C CA . PRO B 1 49 ? 11.945 26.734 10.086 1 88.31 49 PRO B CA 1
ATOM 1063 C C . PRO B 1 49 ? 11.109 27.125 11.312 1 88.31 49 PRO B C 1
ATOM 1065 O O . PRO B 1 49 ? 9.914 27.375 11.188 1 88.31 49 PRO B O 1
ATOM 1068 N N . VAL B 1 50 ? 11.828 27.047 12.492 1 83.56 50 VAL B N 1
ATOM 1069 C CA . VAL B 1 50 ? 11.18 27.422 13.742 1 83.56 50 VAL B CA 1
ATOM 1070 C C . VAL B 1 50 ? 11.281 28.938 13.93 1 83.56 50 VAL B C 1
ATOM 1072 O O . VAL B 1 50 ? 12.352 29.516 13.75 1 83.56 50 VAL B O 1
ATOM 1075 N N . TYR B 1 51 ? 10.102 29.438 14.211 1 83.88 51 TYR B N 1
ATOM 1076 C CA . TYR B 1 51 ? 10.07 30.875 14.477 1 83.88 51 TYR B CA 1
ATOM 1077 C C . TYR B 1 51 ? 10.992 31.25 15.625 1 83.88 51 TYR B C 1
ATOM 1079 O O . TYR B 1 51 ? 11.008 30.562 16.656 1 83.88 51 TYR B O 1
ATOM 1087 N N . LYS B 1 52 ? 11.789 32.25 15.586 1 82.44 52 LYS B N 1
ATOM 1088 C CA . LYS B 1 52 ? 12.656 32.906 16.562 1 82.44 52 LYS B CA 1
ATOM 1089 C C . LYS B 1 52 ? 13.906 32.094 16.828 1 82.44 52 LYS B C 1
ATOM 1091 O O . LYS B 1 52 ? 14.695 32.406 17.719 1 82.44 52 LYS B O 1
ATOM 1096 N N . LYS B 1 53 ? 13.961 30.953 16.375 1 81 53 LYS B N 1
ATOM 1097 C CA . LYS B 1 53 ? 15.188 30.172 16.5 1 81 53 LYS B CA 1
ATOM 1098 C C . LYS B 1 53 ? 15.883 30.016 15.148 1 81 53 LYS B C 1
ATOM 1100 O O . LYS B 1 53 ? 15.508 29.156 14.352 1 81 53 LYS B O 1
ATOM 1105 N N . GLU B 1 54 ? 16.844 30.953 14.938 1 77.75 54 GLU B N 1
ATOM 1106 C CA . GLU B 1 54 ? 17.531 30.984 13.648 1 77.75 54 GLU B CA 1
ATOM 1107 C C . GLU B 1 54 ? 18.281 29.672 13.406 1 77.75 54 GLU B C 1
ATOM 1109 O O . GLU B 1 54 ? 18.938 29.156 14.305 1 77.75 54 GLU B O 1
ATOM 1114 N N . GLY B 1 55 ? 18 29.016 12.359 1 77.69 55 GLY B N 1
ATOM 1115 C CA . GLY B 1 55 ? 18.766 27.844 11.953 1 77.69 55 GLY B CA 1
ATOM 1116 C C . GLY B 1 55 ? 18.125 26.531 12.367 1 77.69 55 GLY B C 1
ATOM 1117 O O . GLY B 1 55 ? 18.672 25.453 12.141 1 77.69 55 GLY B O 1
ATOM 1118 N N . GLN B 1 56 ? 17.094 26.734 13.18 1 85.94 56 GLN B N 1
ATOM 1119 C CA . GLN B 1 56 ? 16.453 25.5 13.617 1 85.94 56 GLN B CA 1
ATOM 1120 C C . GLN B 1 56 ? 15.195 25.219 12.789 1 85.94 56 GLN B C 1
ATOM 1122 O O . GLN B 1 56 ? 14.422 26.125 12.484 1 85.94 56 GLN B O 1
ATOM 1127 N N . SER B 1 57 ? 15.141 24.094 12.266 1 90.19 57 SER B N 1
ATOM 1128 C CA . SER B 1 57 ? 13.969 23.641 11.523 1 90.19 57 SER B CA 1
ATOM 1129 C C . SER B 1 57 ? 13.25 22.5 12.25 1 90.19 57 SER B C 1
ATOM 1131 O O . SER B 1 57 ? 13.875 21.766 13.016 1 90.19 57 SER B O 1
ATOM 1133 N N . GLY B 1 58 ? 11.852 22.453 12.078 1 93.31 58 GLY B N 1
ATOM 1134 C CA . GLY B 1 58 ? 11.109 21.328 12.609 1 93.31 58 GLY B CA 1
ATOM 1135 C C . GLY B 1 58 ? 11.391 20.031 11.883 1 93.31 58 GLY B C 1
ATOM 1136 O O . GLY B 1 58 ? 12.188 20 10.938 1 93.31 58 GLY B O 1
ATOM 1137 N N . ASP B 1 59 ? 10.75 18.969 12.328 1 95.94 59 ASP B N 1
ATOM 1138 C CA . ASP B 1 59 ? 10.977 17.641 11.742 1 95.94 59 ASP B CA 1
ATOM 1139 C C . ASP B 1 59 ? 10.062 17.422 10.539 1 95.94 59 ASP B C 1
ATOM 1141 O O . ASP B 1 59 ? 9.016 18.062 10.422 1 95.94 59 ASP B O 1
ATOM 1145 N N . LEU B 1 60 ? 10.516 16.672 9.656 1 96.81 60 LEU B N 1
ATOM 1146 C CA . LEU B 1 60 ? 9.727 16.188 8.531 1 96.81 60 LEU B CA 1
ATOM 1147 C C . LEU B 1 60 ? 9.344 14.719 8.719 1 96.81 60 LEU B C 1
ATOM 1149 O O . LEU B 1 60 ? 10.211 13.883 8.984 1 96.81 60 LEU B O 1
ATOM 1153 N N . ILE B 1 61 ? 8.086 14.453 8.695 1 97.81 61 ILE B N 1
ATOM 1154 C CA . ILE B 1 61 ? 7.605 13.078 8.742 1 97.81 61 ILE B CA 1
ATOM 1155 C C . ILE B 1 61 ? 7.277 12.602 7.324 1 97.81 61 ILE B C 1
ATOM 1157 O O . ILE B 1 61 ? 6.398 13.156 6.664 1 97.81 61 ILE B O 1
ATOM 1161 N N . VAL B 1 62 ? 7.941 11.617 6.914 1 97.94 62 VAL B N 1
ATOM 1162 C CA . VAL B 1 62 ? 7.734 11.023 5.598 1 97.94 62 VAL B CA 1
ATOM 1163 C C . VAL B 1 62 ? 6.879 9.766 5.727 1 97.94 62 VAL B C 1
ATOM 1165 O O . VAL B 1 62 ? 7.184 8.883 6.535 1 97.94 62 VAL B O 1
ATOM 1168 N N . THR B 1 63 ? 5.824 9.688 5.008 1 98.31 63 THR B N 1
ATOM 1169 C CA . THR B 1 63 ? 4.996 8.492 4.922 1 98.31 63 THR B CA 1
ATOM 1170 C C . THR B 1 63 ? 5.176 7.801 3.574 1 98.31 63 THR B C 1
ATOM 1172 O O . THR B 1 63 ? 4.98 8.422 2.525 1 98.31 63 THR B O 1
ATOM 1175 N N . TYR B 1 64 ? 5.535 6.543 3.615 1 98.25 64 TYR B N 1
ATOM 1176 C CA . TYR B 1 64 ? 5.715 5.797 2.373 1 98.25 64 TYR B CA 1
ATOM 1177 C C . TYR B 1 64 ? 4.375 5.316 1.827 1 98.25 64 TYR B C 1
ATOM 1179 O O . TYR B 1 64 ? 3.551 4.7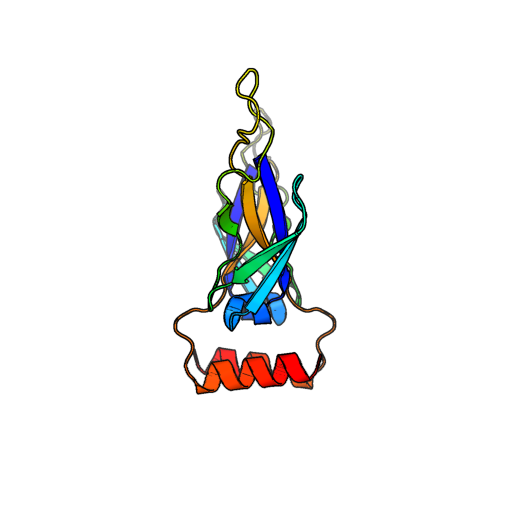81 2.57 1 98.25 64 TYR B O 1
ATOM 1187 N N . SER B 1 65 ? 4.156 5.57 0.543 1 98.06 65 SER B N 1
ATOM 1188 C CA . SER B 1 65 ? 3.041 5.012 -0.213 1 98.06 65 SER B CA 1
ATOM 1189 C C . SER B 1 65 ? 3.527 4.039 -1.282 1 98.06 65 SER B C 1
ATOM 1191 O O . SER B 1 65 ? 4.129 4.453 -2.275 1 98.06 65 SER B O 1
ATOM 1193 N N . VAL B 1 66 ? 3.193 2.795 -1.068 1 98.56 66 VAL B N 1
ATOM 1194 C CA . VAL B 1 66 ? 3.699 1.774 -1.98 1 98.56 66 VAL B CA 1
ATOM 1195 C C . VAL B 1 66 ? 2.834 1.733 -3.24 1 98.56 66 VAL B C 1
ATOM 1197 O O . VAL B 1 66 ? 1.61 1.61 -3.156 1 98.56 66 VAL B O 1
ATOM 1200 N N . LYS B 1 67 ? 3.451 1.819 -4.32 1 98.38 67 LYS B N 1
ATOM 1201 C CA . LYS B 1 67 ? 2.783 1.692 -5.613 1 98.38 67 LYS B CA 1
ATOM 1202 C C . LYS B 1 67 ? 2.949 0.286 -6.184 1 98.38 67 LYS B C 1
ATOM 1204 O O . LYS B 1 67 ? 4.074 -0.181 -6.383 1 98.38 67 LYS B O 1
ATOM 1209 N N . LEU B 1 68 ? 1.841 -0.298 -6.469 1 98.62 68 LEU B N 1
ATOM 1210 C CA . LEU B 1 68 ? 1.883 -1.644 -7.031 1 98.62 68 LEU B CA 1
ATOM 1211 C C . LEU B 1 68 ? 2.061 -1.595 -8.547 1 98.62 68 LEU B C 1
ATOM 1213 O O . LEU B 1 68 ? 1.516 -0.709 -9.211 1 98.62 68 LEU B O 1
ATOM 1217 N N . PRO B 1 69 ? 2.76 -2.523 -9.055 1 97.94 69 PRO B N 1
ATOM 1218 C CA . PRO B 1 69 ? 2.967 -2.527 -10.5 1 97.94 69 PRO B CA 1
ATOM 1219 C C . PRO B 1 69 ? 1.676 -2.771 -11.281 1 97.94 69 PRO B C 1
ATOM 1221 O O . PRO B 1 69 ? 0.781 -3.469 -10.797 1 97.94 69 PRO B O 1
ATOM 1224 N N . VAL B 1 70 ? 1.672 -2.195 -12.461 1 97.44 70 VAL B N 1
ATOM 1225 C CA . VAL B 1 70 ? 0.538 -2.367 -13.359 1 97.44 70 VAL B CA 1
ATOM 1226 C C . VAL B 1 70 ? 1.021 -2.912 -14.703 1 97.44 70 VAL B C 1
ATOM 1228 O O . VAL B 1 70 ? 2.227 -3.008 -14.938 1 97.44 70 VAL B O 1
ATOM 1231 N N . ASN B 1 71 ? 0.016 -3.33 -15.602 1 97.56 71 ASN B N 1
ATOM 1232 C CA . ASN B 1 71 ? 0.316 -3.879 -16.922 1 97.56 71 ASN B CA 1
ATOM 1233 C C . ASN B 1 71 ? 1.287 -5.055 -16.828 1 97.56 71 ASN B C 1
ATOM 1235 O O . ASN B 1 71 ? 2.291 -5.09 -17.547 1 97.56 71 ASN B O 1
ATOM 1239 N N . LEU B 1 72 ? 0.993 -5.895 -15.938 1 97.81 72 LEU B N 1
ATOM 1240 C CA . LEU B 1 72 ? 1.81 -7.09 -15.742 1 97.81 72 LEU B CA 1
ATOM 1241 C C . LEU B 1 72 ? 1.683 -8.031 -16.938 1 97.81 72 LEU B C 1
ATOM 1243 O O . LEU B 1 72 ? 0.582 -8.242 -17.453 1 97.81 72 LEU B O 1
ATOM 1247 N N . THR B 1 73 ? 2.82 -8.508 -17.359 1 97.69 73 THR B N 1
ATOM 1248 C CA . THR B 1 73 ? 2.785 -9.539 -18.391 1 97.69 73 THR B CA 1
ATOM 1249 C C . THR B 1 73 ? 2.32 -10.867 -17.812 1 97.69 73 THR B C 1
ATOM 1251 O O . THR B 1 73 ? 2.314 -11.055 -16.594 1 97.69 73 THR B O 1
ATOM 1254 N N . GLU B 1 74 ? 1.907 -11.773 -18.734 1 97.69 74 GLU B N 1
ATOM 1255 C CA . GLU B 1 74 ? 1.498 -13.094 -18.266 1 97.69 74 GLU B CA 1
ATOM 1256 C C . GLU B 1 74 ? 2.623 -13.781 -17.5 1 97.69 74 GLU B C 1
ATOM 1258 O O . GLU B 1 74 ? 2.371 -14.477 -16.516 1 97.69 74 GLU B O 1
ATOM 1263 N N . GLN B 1 75 ? 3.791 -13.547 -17.984 1 97.5 75 GLN B N 1
ATOM 1264 C CA . GLN B 1 75 ? 4.949 -14.133 -17.312 1 97.5 75 GLN B CA 1
ATOM 1265 C C . GLN B 1 75 ? 5.094 -13.602 -15.891 1 97.5 75 GLN B C 1
ATOM 1267 O O . GLN B 1 75 ? 5.348 -14.359 -14.961 1 97.5 75 GLN B O 1
ATOM 1272 N N . GLN B 1 76 ? 4.969 -12.344 -15.672 1 98.12 76 GLN B N 1
ATOM 1273 C CA . GLN B 1 76 ? 5.062 -11.734 -14.352 1 98.12 76 GLN B CA 1
ATOM 1274 C C . GLN B 1 76 ? 3.949 -12.227 -13.43 1 98.12 76 GLN B C 1
ATOM 1276 O O . GLN B 1 76 ? 4.191 -12.531 -12.266 1 98.12 76 GLN B O 1
ATOM 1281 N N . LYS B 1 77 ? 2.758 -12.336 -13.969 1 98.25 77 LYS B N 1
ATOM 1282 C CA . LYS B 1 77 ? 1.628 -12.828 -13.188 1 98.25 77 LYS B CA 1
ATOM 1283 C C . LYS B 1 77 ? 1.871 -14.25 -12.703 1 98.25 77 LYS B C 1
ATOM 1285 O O . LYS B 1 77 ? 1.567 -14.586 -11.562 1 98.25 77 LYS B O 1
ATOM 1290 N N . GLU B 1 78 ? 2.414 -15 -13.609 1 98 78 GLU B N 1
ATOM 1291 C CA . GLU B 1 78 ? 2.715 -16.391 -13.266 1 98 78 GLU B CA 1
ATOM 1292 C C . GLU B 1 78 ? 3.746 -16.453 -12.141 1 98 78 GLU B C 1
ATOM 1294 O O . GLU B 1 78 ? 3.645 -17.312 -11.25 1 98 78 GLU B O 1
ATOM 1299 N N . MET B 1 79 ? 4.691 -15.578 -12.242 1 97.81 79 MET B N 1
ATOM 1300 C CA . MET B 1 79 ? 5.703 -15.547 -11.188 1 97.81 79 MET B CA 1
ATOM 1301 C C . MET B 1 79 ? 5.082 -15.156 -9.852 1 97.81 79 MET B C 1
ATOM 1303 O O . MET B 1 79 ? 5.391 -15.758 -8.82 1 97.81 79 MET B O 1
ATOM 1307 N N . PHE B 1 80 ? 4.168 -14.195 -9.812 1 98.38 80 PHE B N 1
ATOM 1308 C CA . PHE B 1 80 ? 3.484 -13.812 -8.586 1 98.38 80 PHE B CA 1
ATOM 1309 C C . PHE B 1 80 ? 2.652 -14.969 -8.047 1 98.38 80 PHE B C 1
ATOM 1311 O O . PHE B 1 80 ? 2.576 -15.172 -6.828 1 98.38 80 PHE B O 1
ATOM 1318 N N . ARG B 1 81 ? 2.035 -15.719 -8.961 1 98.31 81 ARG B N 1
ATOM 1319 C CA . ARG B 1 81 ? 1.253 -16.875 -8.539 1 98.31 81 ARG B CA 1
ATOM 1320 C C . ARG B 1 81 ? 2.137 -17.922 -7.863 1 98.31 81 ARG B C 1
ATOM 1322 O O . ARG B 1 81 ? 1.738 -18.531 -6.867 1 98.31 81 ARG B O 1
ATOM 1329 N N . LYS B 1 82 ? 3.256 -18.062 -8.43 1 98.06 82 LYS B N 1
ATOM 1330 C CA . LYS B 1 82 ? 4.203 -19.016 -7.848 1 98.06 82 LYS B CA 1
ATOM 1331 C C . LYS B 1 82 ? 4.621 -18.594 -6.445 1 98.06 82 LYS B C 1
ATOM 1333 O O . LYS B 1 82 ? 4.664 -19.422 -5.527 1 98.06 82 LYS B O 1
ATOM 1338 N N . ILE B 1 83 ? 4.906 -17.328 -6.234 1 98.12 83 ILE B N 1
ATOM 1339 C CA . ILE B 1 83 ? 5.293 -16.828 -4.918 1 98.12 83 ILE B CA 1
ATOM 1340 C C . ILE B 1 83 ? 4.137 -17 -3.936 1 98.12 83 ILE B C 1
ATOM 1342 O O . ILE B 1 83 ? 4.344 -17.422 -2.791 1 98.12 83 ILE B O 1
ATOM 1346 N N . GLN B 1 84 ? 2.984 -16.688 -4.406 1 96.69 84 GLN B N 1
ATOM 1347 C CA . GLN B 1 84 ? 1.787 -16.844 -3.586 1 96.69 84 GLN B CA 1
ATOM 1348 C C . GLN B 1 84 ? 1.66 -18.281 -3.074 1 96.69 84 GLN B C 1
ATOM 1350 O O . GLN B 1 84 ? 1.301 -18.5 -1.916 1 96.69 84 GLN B O 1
ATOM 1355 N N . SER B 1 85 ? 1.98 -19.219 -4.012 1 96.31 85 SER B N 1
ATOM 1356 C CA . SER B 1 85 ? 1.817 -20.641 -3.688 1 96.31 85 SER B CA 1
ATOM 1357 C C . SER B 1 85 ? 2.881 -21.109 -2.699 1 96.31 85 SER B C 1
ATOM 1359 O O . SER B 1 85 ? 2.748 -22.172 -2.09 1 96.31 85 SER B O 1
ATOM 1361 N N . MET B 1 86 ? 3.893 -20.328 -2.547 1 93.88 86 MET B N 1
ATOM 1362 C CA . MET B 1 86 ? 4.98 -20.672 -1.634 1 93.88 86 MET B CA 1
ATOM 1363 C C . MET B 1 86 ? 4.641 -20.266 -0.205 1 93.88 86 MET B C 1
ATOM 1365 O O . MET B 1 86 ? 5.277 -20.719 0.746 1 93.88 86 MET B O 1
ATOM 1369 N N . ASN B 1 87 ? 3.68 -19.359 -0.064 1 85.06 87 ASN B N 1
ATOM 1370 C CA . ASN B 1 87 ? 3.307 -18.844 1.246 1 85.06 87 ASN B CA 1
ATOM 1371 C C . ASN B 1 87 ? 2.332 -19.766 1.964 1 85.06 87 ASN B C 1
ATOM 1373 O O . ASN B 1 87 ? 1.482 -20.391 1.327 1 85.06 87 ASN B O 1
#

Sequence (174 aa):
MYVDVDIDLYTALLGGEKLVDTLEGQVKLKVKPETQNGTKVRLKGKGFPVYKKEGQSGDLIVTYSVKLPVNLTEQQKEMFRKIQSMNMYVDVDIDLYTALLGGEKLVDTLEGQVKLKVKPETQNGTKVRLKGKGFPVYKKEGQSGDLIVTYSVKLPVNLTEQQKEMFRKIQSMN

Secondary structure (DSSP, 8-state):
-EEEEEEEHHHHHH-EEEEEEETTEEEEEEEPTTPPTT-EEEETT-SPBPTTSTT-B--EEEEEEEEPP-S--HHHHHHHHHHHHH-/-EEEEEEEHHHHHH-EEEEEEETTEEEEEEEPTTPPTT-EEEETT-SPBPTTSTT-B--EEEEEEEEPP-S--HHHHHHHHHHHHH-

Foldseek 3Di:
DEDEDEDEPCCQAPKDWDWDQFPVGIDIDTHDHNHDAFDKDKAAQRAADDPPDPSGHGIYIYTYHYDYDDPDDPVRVVVVVVVVVVD/DEDEDEDEPCCQAPKDWDWDQFPVGIDIDTHDHNHDAFDKDKAAQRAADDPPDPSGHGIYIYTYHYDYDDPDDPVRVVVVVVVVVVD

Organism: Bacteroides stercoris (NCBI:txid46506)

Radius of gyration: 20.24 Å; Cα contacts (8 Å, |Δi|>4): 347; chains: 2; bounding box: 56×54×35 Å